Protein AF-A0A1U8P1C9-F1 (afdb_monomer_lite)

Organism: Gossypium hirsutum (NCBI:txid3635)

pLDDT: mean 81.73, std 9.12, range [46.0, 90.75]

Sequence (86 aa):
MFRHPFHYKKQKDLFVAAEGMYTGQFVYCGKKATLTVGNVLPLRSIPEGAVVCNVEHHVADRGVFAWASGDYAIVISHNPDNDTIS

Foldseek 3Di:
DPQDPPDRDDDDDDDQAFPPDDPPDDEAEECPDDPDHRHHHQLVNPDFQDKDAQDDPDPPPRRDPRRDDPRIDTQHDDDPPPSDGD

Radius of gyration: 13.81 Å; chains: 1; bounding box: 29×29×39 Å

Structure (mmCIF, N/CA/C/O backbone):
data_AF-A0A1U8P1C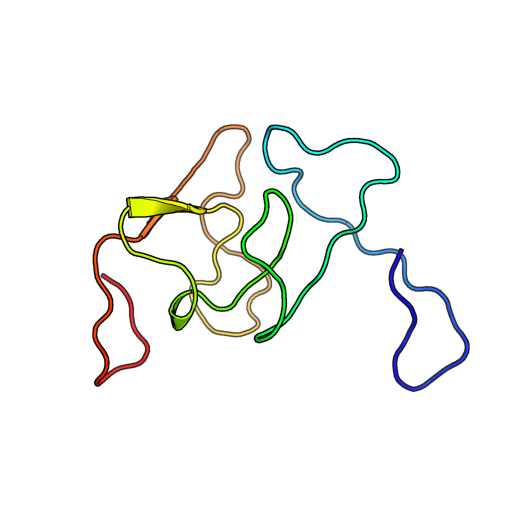9-F1
#
_entry.id   AF-A0A1U8P1C9-F1
#
loop_
_atom_site.group_PDB
_atom_site.id
_atom_site.type_symbol
_atom_site.label_atom_id
_atom_site.label_alt_id
_atom_site.label_comp_id
_atom_site.label_asym_id
_atom_site.label_entity_id
_atom_site.label_seq_id
_atom_site.pdbx_PDB_ins_code
_atom_site.Cartn_x
_atom_site.Cartn_y
_atom_site.Cartn_z
_atom_site.occupancy
_atom_site.B_iso_or_equiv
_atom_site.auth_seq_id
_atom_site.auth_comp_id
_atom_site.auth_asym_id
_atom_site.auth_atom_id
_atom_site.pdbx_PDB_model_num
ATOM 1 N N . MET A 1 1 ? -6.372 1.366 14.309 1.00 63.41 1 MET A N 1
ATOM 2 C CA . MET A 1 1 ? -5.824 1.115 15.666 1.00 63.41 1 MET A CA 1
ATOM 3 C C . MET A 1 1 ? -5.450 -0.352 15.733 1.00 63.41 1 MET A C 1
ATOM 5 O O . MET A 1 1 ? -6.324 -1.180 15.506 1.00 63.41 1 MET A O 1
ATOM 9 N N . PHE A 1 2 ? -4.183 -0.669 15.982 1.00 79.88 2 PHE A N 1
ATOM 10 C CA . PHE A 1 2 ? -3.696 -2.049 15.964 1.00 79.88 2 PHE A CA 1
ATOM 11 C C . PHE A 1 2 ? -3.709 -2.640 17.375 1.00 79.88 2 PHE A C 1
ATOM 13 O O . PHE A 1 2 ? -3.591 -1.919 18.369 1.00 79.88 2 PHE A O 1
ATOM 20 N N . ARG A 1 3 ? -3.906 -3.955 17.491 1.00 80.44 3 ARG A N 1
ATOM 21 C CA . ARG A 1 3 ? -3.793 -4.661 18.774 1.00 80.44 3 ARG A CA 1
ATOM 22 C C . ARG A 1 3 ? -2.358 -5.145 18.927 1.00 80.44 3 ARG A C 1
ATOM 24 O O . ARG A 1 3 ? -1.839 -5.774 18.011 1.00 80.44 3 ARG A O 1
ATOM 31 N N . HIS A 1 4 ? -1.726 -4.842 20.058 1.00 83.38 4 HIS A N 1
ATOM 32 C CA . HIS A 1 4 ? -0.361 -5.288 20.306 1.00 83.38 4 HIS A CA 1
ATOM 33 C C . HIS A 1 4 ? -0.331 -6.830 20.375 1.00 83.38 4 HIS A C 1
ATOM 35 O O . HIS A 1 4 ? -1.188 -7.414 21.041 1.00 83.38 4 HIS A O 1
ATOM 41 N N . PRO A 1 5 ? 0.614 -7.506 19.696 1.00 82.75 5 PRO A N 1
ATOM 42 C CA . PRO A 1 5 ? 0.600 -8.966 19.559 1.00 82.75 5 PRO A CA 1
ATOM 43 C C . PRO A 1 5 ? 0.868 -9.707 20.876 1.00 82.75 5 PRO A C 1
ATOM 45 O O . PRO A 1 5 ? 0.251 -10.733 21.134 1.00 82.75 5 PRO A O 1
ATOM 48 N N . PHE A 1 6 ? 1.752 -9.174 21.725 1.00 84.19 6 PHE A N 1
ATOM 49 C CA . PHE A 1 6 ? 2.217 -9.859 22.945 1.00 84.19 6 PHE A CA 1
ATOM 50 C C . PHE A 1 6 ? 1.642 -9.306 24.256 1.00 84.19 6 PHE A C 1
ATOM 52 O O . PHE A 1 6 ? 1.839 -9.885 25.319 1.00 84.19 6 PHE A O 1
ATOM 59 N N . HIS A 1 7 ? 0.935 -8.175 24.208 1.00 84.44 7 HIS A N 1
ATOM 60 C CA . HIS A 1 7 ? 0.451 -7.481 25.402 1.00 84.44 7 HIS A CA 1
ATOM 61 C C . HIS A 1 7 ? -0.967 -6.982 25.159 1.00 84.44 7 HIS A C 1
ATOM 63 O O . HIS A 1 7 ? -1.302 -6.587 24.044 1.00 84.44 7 HIS A O 1
ATOM 69 N N . TYR A 1 8 ? -1.797 -6.936 26.203 1.00 84.69 8 TYR A N 1
ATOM 70 C CA . TYR A 1 8 ? -3.142 -6.365 26.117 1.00 84.69 8 TYR A CA 1
ATOM 71 C C . TYR A 1 8 ? -3.075 -4.828 26.083 1.00 84.69 8 TYR A C 1
ATOM 73 O O . TYR A 1 8 ? -3.407 -4.132 27.039 1.00 84.69 8 TYR A O 1
ATOM 81 N N . LYS A 1 9 ? -2.583 -4.291 24.963 1.00 85.62 9 LYS A N 1
ATOM 82 C CA . LYS A 1 9 ? -2.455 -2.859 24.689 1.00 85.62 9 LYS A CA 1
ATOM 83 C C . LYS A 1 9 ? -2.947 -2.570 23.276 1.00 85.62 9 LYS A C 1
ATOM 85 O O . LYS A 1 9 ? -2.760 -3.364 22.354 1.00 85.62 9 LYS A O 1
ATOM 90 N N . LYS A 1 10 ? -3.580 -1.413 23.096 1.00 83.81 10 LYS A N 1
ATOM 91 C CA . LYS A 1 10 ? -3.909 -0.894 21.767 1.00 83.81 10 LYS A CA 1
ATOM 92 C C . LYS A 1 10 ? -2.765 0.009 21.298 1.00 83.81 10 LYS A C 1
ATOM 94 O O . LYS A 1 10 ? -2.390 0.933 22.018 1.00 83.81 10 LYS A O 1
ATOM 99 N N . GLN A 1 11 ? -2.222 -0.261 20.118 1.00 85.31 11 GLN A N 1
ATOM 100 C CA . GLN A 1 11 ? -1.162 0.519 19.489 1.00 85.31 11 GLN A CA 1
ATOM 101 C C . GLN A 1 11 ? -1.766 1.514 18.493 1.00 85.31 11 GLN A C 1
ATOM 103 O O . GLN A 1 11 ? -2.648 1.181 17.689 1.00 85.31 11 GLN A O 1
ATOM 108 N N . LYS A 1 12 ? -1.331 2.769 18.607 1.00 82.75 12 LYS A N 1
ATOM 109 C CA . LYS A 1 12 ? -1.635 3.829 17.651 1.00 82.75 12 LYS A CA 1
ATOM 110 C C . LYS A 1 12 ? -0.364 4.069 16.852 1.00 82.75 12 LYS A C 1
ATOM 112 O O . LYS A 1 12 ? 0.633 4.469 17.436 1.00 82.75 12 LYS A O 1
ATOM 117 N N . ASP A 1 13 ? -0.447 3.822 15.557 1.00 82.69 13 ASP A N 1
ATOM 118 C CA . ASP A 1 13 ? 0.629 4.047 14.603 1.00 82.69 13 ASP A CA 1
ATOM 119 C C . ASP A 1 13 ? 0.160 5.102 13.601 1.00 82.69 13 ASP A C 1
ATOM 121 O O . ASP A 1 13 ? -1.031 5.165 13.272 1.00 82.69 13 ASP A O 1
ATOM 125 N N . LEU A 1 14 ? 1.089 5.948 13.166 1.00 82.00 14 LEU A N 1
ATOM 126 C CA . LEU A 1 14 ? 0.851 6.960 12.144 1.00 82.00 14 LEU A CA 1
ATOM 127 C C . LEU A 1 14 ? 1.254 6.371 10.793 1.00 82.00 14 LEU A C 1
ATOM 129 O O . LEU A 1 14 ? 2.371 5.885 10.646 1.00 82.00 14 LEU A O 1
ATOM 133 N N . PHE A 1 15 ? 0.337 6.419 9.833 1.00 81.12 15 PHE A N 1
ATOM 134 C CA . PHE A 1 15 ? 0.555 5.973 8.461 1.00 81.12 15 PHE A CA 1
ATOM 135 C C . PHE A 1 15 ? 0.321 7.133 7.502 1.00 81.12 15 PHE A C 1
ATOM 137 O O . PHE A 1 15 ? -0.477 8.030 7.784 1.00 81.12 15 PHE A O 1
ATOM 144 N N . VAL A 1 16 ? 0.996 7.079 6.357 1.00 82.62 16 VAL A N 1
ATOM 145 C CA . VAL A 1 16 ? 0.677 7.923 5.205 1.00 82.62 16 VAL A CA 1
ATOM 146 C C . VAL A 1 16 ? -0.696 7.505 4.694 1.00 82.62 16 VAL A C 1
ATOM 148 O O . VAL A 1 16 ? -0.961 6.316 4.517 1.00 82.62 16 VAL A O 1
ATOM 151 N N . ALA A 1 17 ? -1.589 8.472 4.503 1.00 82.44 17 ALA A N 1
ATOM 152 C CA . ALA A 1 17 ? -2.904 8.193 3.953 1.00 82.44 17 ALA A CA 1
ATOM 153 C C . ALA A 1 17 ? -2.783 7.993 2.439 1.00 82.44 17 ALA A C 1
ATOM 155 O O . ALA A 1 17 ? -2.365 8.904 1.728 1.00 82.44 17 ALA A O 1
ATOM 156 N N . ALA A 1 18 ? -3.168 6.812 1.960 1.00 83.50 18 ALA A N 1
ATOM 157 C CA . ALA A 1 18 ? -3.401 6.599 0.541 1.00 83.50 18 ALA A CA 1
ATOM 158 C C . ALA A 1 18 ? -4.669 7.352 0.111 1.00 83.50 18 ALA A C 1
ATOM 160 O O . ALA A 1 18 ? -5.621 7.492 0.892 1.00 83.50 18 ALA A O 1
ATOM 161 N N . GLU A 1 19 ? -4.701 7.819 -1.134 1.00 82.06 19 GLU A N 1
ATOM 162 C CA . GLU A 1 19 ? -5.892 8.468 -1.678 1.00 82.06 19 GLU A CA 1
ATOM 163 C C . GLU A 1 19 ? -7.104 7.530 -1.615 1.00 82.06 19 GLU A C 1
ATOM 165 O O . GLU A 1 19 ? -7.017 6.352 -1.951 1.00 82.06 19 GLU A O 1
ATOM 170 N N . GLY A 1 20 ? -8.244 8.047 -1.147 1.00 83.12 20 GLY A N 1
ATOM 171 C CA . GLY A 1 20 ? -9.470 7.264 -0.962 1.00 83.12 20 GLY A CA 1
ATOM 172 C C . GLY A 1 20 ? -9.617 6.588 0.407 1.00 83.12 20 GLY A C 1
ATOM 173 O O . GLY A 1 20 ? -10.656 5.975 0.659 1.00 83.12 20 GLY A O 1
ATOM 174 N N . MET A 1 21 ? -8.640 6.721 1.314 1.00 88.38 21 MET A N 1
ATOM 175 C CA . MET A 1 21 ? -8.811 6.277 2.700 1.00 88.38 21 MET A CA 1
ATOM 176 C C . MET A 1 21 ? -9.809 7.152 3.470 1.00 88.38 21 MET A C 1
ATOM 178 O O . MET A 1 21 ? -9.822 8.375 3.331 1.00 88.38 21 MET A O 1
ATOM 182 N N . TYR A 1 22 ? -10.611 6.532 4.339 1.00 87.56 22 TYR A N 1
ATOM 183 C CA . TYR A 1 22 ? -11.601 7.231 5.168 1.00 87.56 22 TYR A CA 1
ATOM 184 C C . TYR A 1 22 ? -11.487 6.878 6.656 1.00 87.56 22 TYR A C 1
ATOM 186 O O . TYR A 1 22 ? -10.926 5.856 7.063 1.00 87.56 22 TYR A O 1
ATOM 194 N N . THR A 1 23 ? -12.023 7.746 7.513 1.00 85.75 23 THR A N 1
ATOM 195 C CA . THR A 1 23 ? -11.982 7.554 8.966 1.00 85.75 23 THR A CA 1
ATOM 196 C C . THR A 1 23 ? -12.809 6.337 9.387 1.00 85.75 23 THR A C 1
ATOM 198 O O . THR A 1 23 ? -13.962 6.172 9.006 1.00 85.75 23 THR A O 1
ATOM 201 N N . GLY A 1 24 ? -12.210 5.458 10.196 1.00 85.25 24 GLY A N 1
ATOM 202 C CA . GLY A 1 24 ? -12.848 4.209 10.629 1.00 85.25 24 GLY A CA 1
ATOM 203 C C . GLY A 1 24 ? -12.693 3.039 9.653 1.00 85.25 24 GLY A C 1
ATOM 204 O O . GLY A 1 24 ? -13.132 1.937 9.978 1.00 85.25 24 GLY A O 1
ATOM 205 N N . GLN A 1 25 ? -12.033 3.233 8.506 1.00 86.88 25 GLN A N 1
ATOM 206 C CA . GLN A 1 25 ? -11.659 2.138 7.616 1.00 86.88 25 GLN A CA 1
ATOM 207 C C . GLN A 1 25 ? -10.741 1.131 8.329 1.00 86.88 25 GLN A C 1
ATOM 209 O O . GLN A 1 25 ? -9.809 1.503 9.052 1.00 86.88 25 GLN A O 1
ATOM 214 N N . PHE A 1 26 ? -10.992 -0.161 8.112 1.00 86.81 26 PHE A N 1
ATOM 215 C CA . PHE A 1 26 ? -10.110 -1.222 8.586 1.00 86.81 26 PHE A CA 1
ATOM 216 C C . PHE A 1 26 ? -8.933 -1.387 7.627 1.00 86.81 26 PHE A C 1
ATOM 218 O O . PHE A 1 26 ? -9.119 -1.739 6.467 1.00 86.81 26 PHE A O 1
ATOM 225 N N . VAL A 1 27 ? -7.730 -1.146 8.144 1.00 88.19 27 VAL A N 1
ATOM 226 C CA . VAL A 1 27 ? -6.469 -1.361 7.431 1.00 88.19 27 VAL A CA 1
ATOM 227 C C . VAL A 1 27 ? -5.863 -2.682 7.880 1.00 88.19 27 VAL A C 1
ATOM 229 O O . VAL A 1 27 ? -5.679 -2.914 9.080 1.00 88.19 27 VAL A O 1
ATOM 232 N N . TYR A 1 28 ? -5.539 -3.534 6.915 1.00 88.88 28 TYR A N 1
ATOM 233 C CA . TYR A 1 28 ? -4.892 -4.820 7.138 1.00 88.88 28 TYR A CA 1
ATOM 234 C C . TYR A 1 28 ? -3.450 -4.775 6.639 1.00 88.88 28 TYR A C 1
ATOM 236 O O . TYR A 1 28 ? -3.185 -4.374 5.508 1.00 88.88 28 TYR A O 1
ATOM 244 N N . CYS A 1 29 ? -2.524 -5.230 7.483 1.00 86.94 29 CYS A N 1
ATOM 245 C CA . CYS A 1 29 ? -1.102 -5.298 7.166 1.00 86.94 29 CYS A CA 1
ATOM 246 C C . CYS A 1 29 ? -0.635 -6.754 7.217 1.00 86.94 29 CYS A C 1
ATOM 248 O O . CYS A 1 29 ? -0.782 -7.417 8.248 1.00 86.94 29 CYS A O 1
ATOM 250 N N . GLY A 1 30 ? -0.060 -7.255 6.125 1.00 86.75 30 GLY A N 1
ATOM 251 C CA . GLY A 1 30 ? 0.591 -8.563 6.085 1.00 86.75 30 GLY A CA 1
ATOM 252 C C . GLY A 1 30 ? 0.378 -9.335 4.785 1.00 86.75 30 GLY A C 1
ATOM 253 O O . GLY A 1 30 ? -0.418 -8.971 3.929 1.00 86.75 30 GLY A O 1
ATOM 254 N N . LYS A 1 31 ? 1.068 -10.476 4.660 1.00 84.56 31 LYS A N 1
ATOM 255 C CA . LYS A 1 31 ? 1.073 -11.311 3.441 1.00 84.56 31 LYS A CA 1
ATOM 256 C C . LYS A 1 31 ? -0.307 -11.848 3.028 1.00 84.56 31 LYS A C 1
ATOM 258 O O . LYS A 1 31 ? -0.509 -12.161 1.865 1.00 84.56 31 LYS A O 1
ATOM 263 N N . LYS A 1 32 ? -1.233 -12.002 3.979 1.00 87.38 32 LYS A N 1
ATOM 264 C CA . LYS A 1 32 ? -2.599 -12.504 3.739 1.00 87.38 32 LYS A CA 1
ATOM 265 C C . LYS A 1 32 ? -3.650 -11.390 3.691 1.00 87.38 32 LYS A C 1
ATOM 267 O O . LYS A 1 32 ? -4.839 -11.695 3.697 1.00 87.38 32 LYS A O 1
ATOM 272 N N . ALA A 1 33 ? -3.236 -10.123 3.728 1.00 88.75 33 ALA A N 1
ATOM 273 C CA . ALA A 1 33 ? -4.175 -9.022 3.574 1.00 88.75 33 ALA A CA 1
ATOM 274 C C . ALA A 1 33 ? -4.764 -9.042 2.157 1.00 88.75 33 ALA A C 1
ATOM 276 O O . ALA A 1 33 ? -4.129 -9.502 1.209 1.00 88.75 33 ALA A O 1
ATOM 277 N N . THR A 1 34 ? -5.998 -8.572 2.020 1.00 88.81 34 THR A N 1
ATOM 278 C CA . THR A 1 34 ? -6.641 -8.411 0.716 1.00 88.81 34 THR A CA 1
ATOM 279 C C . THR A 1 34 ? -6.064 -7.196 0.001 1.00 88.81 34 THR A C 1
ATOM 2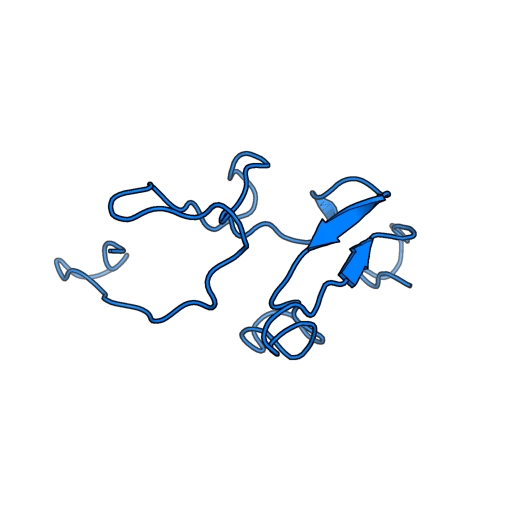81 O O . THR A 1 34 ? -5.759 -6.192 0.646 1.00 88.81 34 THR A O 1
ATOM 284 N N . LEU A 1 35 ? -5.946 -7.260 -1.325 1.00 86.69 35 LEU A N 1
ATOM 285 C CA . LEU A 1 35 ? -5.506 -6.129 -2.140 1.00 86.69 35 LEU A CA 1
ATOM 286 C C . LEU A 1 35 ? -6.619 -5.066 -2.196 1.00 86.69 35 LEU A C 1
ATOM 288 O O . LEU A 1 35 ? -7.494 -5.110 -3.056 1.00 86.69 35 LEU A O 1
ATOM 292 N N . THR A 1 36 ? -6.616 -4.138 -1.243 1.00 88.25 36 THR A N 1
ATOM 293 C CA . THR A 1 36 ? -7.551 -3.006 -1.177 1.00 88.25 36 THR A CA 1
ATOM 294 C C . THR A 1 36 ? -6.800 -1.732 -0.813 1.00 88.25 36 THR A C 1
ATOM 296 O O . THR A 1 36 ? -5.789 -1.790 -0.114 1.00 88.25 36 THR A O 1
ATOM 299 N N . VAL A 1 37 ? -7.314 -0.578 -1.242 1.00 86.81 37 VAL A N 1
ATOM 300 C CA . VAL A 1 37 ? -6.719 0.736 -0.952 1.00 86.81 37 VAL A CA 1
ATOM 301 C C . VAL A 1 37 ? -6.498 0.916 0.554 1.00 86.81 37 VAL A C 1
ATOM 303 O O . VAL A 1 37 ? -7.412 0.701 1.352 1.00 86.81 37 VAL A O 1
ATOM 306 N N . GLY A 1 38 ? -5.275 1.295 0.931 1.00 87.06 38 GLY A N 1
ATOM 307 C CA . GLY A 1 38 ? -4.851 1.496 2.318 1.00 87.06 38 GLY A CA 1
ATOM 308 C C . GLY A 1 38 ? -4.287 0.255 3.018 1.00 87.06 38 GLY A C 1
ATOM 309 O O . GLY A 1 38 ? -3.679 0.408 4.074 1.00 87.06 38 GLY A O 1
ATOM 310 N N . ASN A 1 39 ? -4.436 -0.955 2.462 1.00 90.75 39 ASN A N 1
ATOM 311 C CA . ASN A 1 39 ? -3.801 -2.150 3.026 1.00 90.75 39 ASN A CA 1
ATOM 312 C C . ASN A 1 39 ? -2.307 -2.208 2.700 1.00 90.75 39 ASN A C 1
ATOM 314 O O . ASN A 1 39 ? 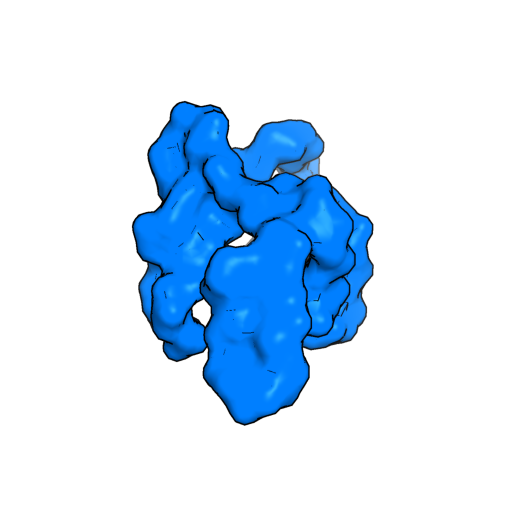-1.866 -1.771 1.640 1.00 90.75 39 ASN A O 1
ATOM 318 N N . VAL A 1 40 ? -1.539 -2.826 3.598 1.00 89.06 40 VAL A N 1
ATOM 319 C CA . VAL A 1 40 ? -0.089 -2.992 3.452 1.00 89.06 40 VAL A CA 1
ATOM 320 C C . VAL A 1 40 ? 0.217 -4.451 3.138 1.00 89.06 40 VAL A C 1
ATOM 322 O O . VAL A 1 40 ? 0.019 -5.339 3.975 1.00 89.06 40 VAL A O 1
ATOM 325 N N . LEU A 1 41 ? 0.705 -4.700 1.926 1.00 90.38 41 LEU A N 1
ATOM 326 C CA . LEU A 1 41 ? 1.072 -6.022 1.426 1.00 90.38 41 LEU A CA 1
ATOM 327 C C . LEU A 1 41 ? 2.545 -6.032 1.007 1.00 90.38 41 LEU A C 1
ATOM 329 O O . LEU A 1 41 ? 3.068 -4.999 0.594 1.00 90.38 41 LEU A O 1
ATOM 333 N N . PRO A 1 42 ? 3.224 -7.191 1.070 1.00 88.50 42 PRO A N 1
ATOM 334 C CA . PRO A 1 42 ? 4.529 -7.325 0.442 1.00 88.50 42 PRO A CA 1
ATOM 335 C C . PRO A 1 42 ? 4.382 -7.183 -1.076 1.00 88.50 42 PRO A C 1
ATOM 337 O O . PRO A 1 42 ? 3.473 -7.769 -1.665 1.00 88.50 42 PRO A O 1
ATOM 340 N N . LEU A 1 43 ? 5.308 -6.459 -1.703 1.00 85.56 43 LEU A N 1
ATOM 341 C CA . LEU A 1 43 ? 5.238 -6.118 -3.125 1.00 85.56 43 LEU A CA 1
ATOM 342 C C . LEU A 1 43 ? 5.128 -7.348 -4.042 1.00 85.56 43 LEU A C 1
ATOM 344 O O . LEU A 1 43 ? 4.325 -7.334 -4.956 1.00 85.56 43 LEU A O 1
ATOM 348 N N . ARG A 1 44 ? 5.780 -8.472 -3.709 1.00 83.88 44 ARG A N 1
ATOM 349 C CA . ARG A 1 44 ? 5.630 -9.760 -4.428 1.00 83.88 44 ARG A CA 1
ATOM 350 C C . ARG A 1 44 ? 4.196 -10.304 -4.539 1.00 83.88 44 ARG A C 1
ATOM 352 O O . ARG A 1 44 ? 3.967 -11.311 -5.196 1.00 83.88 44 ARG A O 1
ATOM 359 N N . SER A 1 45 ? 3.267 -9.786 -3.739 1.00 86.25 45 SER A N 1
ATOM 360 C CA . SER A 1 45 ? 1.860 -10.208 -3.707 1.00 86.25 45 SER A CA 1
ATOM 361 C C . SER A 1 45 ? 0.932 -9.162 -4.323 1.00 86.25 45 SER A C 1
ATOM 363 O O . SER A 1 45 ? -0.281 -9.362 -4.339 1.00 86.25 45 SER A O 1
ATOM 365 N N . ILE A 1 46 ? 1.492 -8.054 -4.801 1.00 88.50 46 ILE A N 1
ATOM 366 C CA . ILE A 1 46 ? 0.797 -6.990 -5.511 1.00 88.50 46 ILE A CA 1
ATOM 367 C C . ILE A 1 46 ? 1.009 -7.253 -7.009 1.00 88.50 46 ILE A C 1
ATOM 369 O O . ILE A 1 46 ? 2.126 -7.569 -7.385 1.00 88.50 46 ILE A O 1
ATOM 373 N N . PRO A 1 47 ? -0.021 -7.190 -7.868 1.00 88.81 47 PRO A N 1
ATOM 374 C CA . PRO A 1 47 ? 0.146 -7.437 -9.301 1.00 88.81 47 PRO A CA 1
ATOM 375 C C . PRO A 1 47 ? 0.914 -6.308 -10.003 1.00 88.81 47 PRO A C 1
ATOM 377 O O . PRO A 1 47 ? 0.888 -5.157 -9.555 1.00 88.81 47 PRO A O 1
ATOM 380 N N . GLU A 1 48 ? 1.553 -6.617 -11.133 1.00 88.25 48 GLU A N 1
ATOM 381 C CA . GLU A 1 48 ? 2.145 -5.601 -12.005 1.00 88.25 48 GLU A CA 1
ATOM 382 C C . GLU A 1 48 ? 1.080 -4.597 -12.487 1.00 88.25 48 GLU A C 1
ATOM 384 O O . GLU A 1 48 ? -0.090 -4.931 -12.689 1.00 88.25 48 GLU A O 1
ATOM 389 N N . GLY A 1 49 ? 1.477 -3.338 -12.651 1.00 86.81 49 GLY A N 1
ATOM 390 C CA . GLY A 1 49 ? 0.599 -2.219 -12.990 1.00 86.81 49 GLY A CA 1
ATOM 391 C C . GLY A 1 49 ? -0.181 -1.640 -11.806 1.00 86.81 49 GLY A C 1
ATOM 392 O O . GLY A 1 49 ? -0.857 -0.625 -11.969 1.00 86.81 49 GLY A O 1
ATOM 393 N N . ALA A 1 50 ? -0.091 -2.233 -10.611 1.00 87.75 50 ALA A N 1
ATOM 394 C CA . ALA A 1 50 ? -0.712 -1.667 -9.421 1.00 87.75 50 ALA A CA 1
ATOM 395 C C . ALA A 1 50 ? 0.027 -0.412 -8.935 1.00 87.75 50 ALA A C 1
ATOM 397 O O . ALA A 1 50 ? 1.259 -0.347 -8.934 1.00 87.75 50 ALA A O 1
ATOM 398 N N . VAL A 1 51 ? -0.756 0.558 -8.465 1.00 88.56 51 VAL A N 1
ATOM 399 C CA . VAL A 1 51 ? -0.268 1.790 -7.844 1.00 88.56 51 VAL A CA 1
ATOM 400 C C . VAL A 1 51 ? -0.078 1.557 -6.347 1.00 88.56 51 VAL A C 1
ATOM 402 O O . VAL A 1 51 ? -0.988 1.079 -5.666 1.00 88.56 51 VAL A O 1
ATOM 405 N N . VAL A 1 52 ? 1.102 1.893 -5.835 1.00 88.69 52 VAL A N 1
ATOM 406 C CA . VAL A 1 52 ? 1.500 1.701 -4.436 1.00 88.69 52 VAL A CA 1
ATOM 407 C C . VAL A 1 52 ? 2.091 2.989 -3.856 1.00 88.69 52 VAL A C 1
ATOM 409 O O . VAL A 1 52 ? 2.603 3.839 -4.583 1.00 88.69 52 VAL A O 1
ATOM 412 N N . CYS A 1 53 ? 2.030 3.134 -2.533 1.00 88.12 53 CYS A N 1
ATOM 413 C CA . CYS A 1 53 ? 2.578 4.269 -1.787 1.00 88.12 53 CYS A CA 1
ATOM 414 C C . CYS A 1 53 ? 3.375 3.780 -0.572 1.00 88.12 53 CYS A C 1
ATOM 416 O O . CYS A 1 53 ? 3.143 2.665 -0.095 1.00 88.12 53 CYS A O 1
ATOM 418 N N . ASN A 1 54 ? 4.264 4.624 -0.040 1.00 84.50 54 ASN A N 1
ATOM 419 C CA . ASN A 1 54 ? 5.083 4.326 1.141 1.00 84.50 54 ASN A CA 1
ATOM 420 C C . ASN A 1 54 ? 5.867 3.000 1.015 1.00 84.50 54 ASN A C 1
ATOM 422 O O . ASN A 1 54 ? 5.797 2.129 1.885 1.00 84.50 54 ASN A O 1
ATOM 426 N N . VAL A 1 55 ? 6.567 2.833 -0.110 1.00 84.69 55 VAL A N 1
ATOM 427 C CA . VAL A 1 55 ? 7.273 1.597 -0.475 1.00 84.69 55 VAL A CA 1
ATOM 428 C C . VAL A 1 55 ? 8.611 1.500 0.258 1.00 84.69 55 VAL A C 1
ATOM 430 O O . VAL A 1 55 ? 9.352 2.479 0.352 1.00 84.69 55 VAL A O 1
ATOM 433 N N . GLU A 1 56 ? 8.922 0.308 0.763 1.00 85.19 56 GLU A N 1
ATOM 434 C CA . GLU A 1 56 ? 10.191 -0.012 1.423 1.00 85.19 56 GLU A CA 1
ATOM 435 C C . GLU A 1 56 ? 11.305 -0.263 0.384 1.00 85.19 56 GLU A C 1
ATOM 437 O O . GLU A 1 56 ? 11.099 -1.033 -0.555 1.00 85.19 56 GLU A O 1
ATOM 442 N N . HIS A 1 57 ? 12.481 0.360 0.532 1.00 77.75 57 HIS A N 1
ATOM 443 C CA . HIS A 1 57 ? 13.679 0.042 -0.269 1.00 77.75 57 HIS A CA 1
ATOM 444 C C . HIS A 1 57 ? 14.336 -1.253 0.224 1.00 77.75 57 HIS A C 1
ATOM 446 O O . HIS A 1 57 ? 14.776 -2.082 -0.569 1.00 77.75 57 HIS A O 1
ATOM 452 N N . HIS A 1 58 ? 14.377 -1.440 1.543 1.00 79.88 58 HIS A N 1
ATOM 453 C CA . HIS A 1 58 ? 14.745 -2.694 2.188 1.00 79.88 58 HIS A CA 1
ATOM 454 C C . HIS A 1 58 ? 13.633 -3.128 3.132 1.00 79.88 58 HIS A C 1
ATOM 456 O O . HIS A 1 58 ? 13.050 -2.308 3.835 1.00 79.88 58 HIS A O 1
ATOM 462 N N . VAL A 1 59 ? 13.392 -4.437 3.204 1.00 77.69 59 VAL A N 1
ATOM 463 C CA . VAL A 1 59 ? 12.391 -5.003 4.113 1.00 77.69 59 VAL A CA 1
ATOM 464 C C . VAL A 1 59 ? 12.597 -4.462 5.533 1.00 77.69 59 VAL A C 1
ATOM 466 O O . VAL A 1 59 ? 13.685 -4.600 6.096 1.00 77.69 59 VAL A O 1
ATOM 469 N N . ALA A 1 60 ? 11.529 -3.909 6.110 1.00 78.25 60 ALA A N 1
ATOM 470 C CA . ALA A 1 60 ? 11.467 -3.309 7.445 1.00 78.25 60 ALA A CA 1
ATOM 471 C C . ALA A 1 60 ? 12.093 -1.908 7.614 1.00 78.25 60 ALA A C 1
ATOM 473 O O . ALA A 1 60 ? 12.270 -1.463 8.755 1.00 78.25 60 ALA A O 1
ATOM 474 N N . ASP A 1 61 ? 12.360 -1.179 6.529 1.00 79.31 61 ASP A N 1
ATOM 475 C CA . ASP A 1 61 ? 12.748 0.239 6.596 1.00 79.31 61 ASP A CA 1
ATOM 476 C C . ASP A 1 61 ? 11.570 1.208 6.851 1.00 79.31 61 ASP A C 1
ATOM 478 O O . ASP A 1 61 ? 11.798 2.396 7.080 1.00 79.31 61 ASP A O 1
ATOM 482 N N . ARG A 1 62 ? 10.329 0.694 6.926 1.00 78.19 62 ARG A N 1
ATOM 483 C CA . ARG A 1 62 ? 9.082 1.425 7.233 1.00 78.19 62 ARG A CA 1
ATOM 484 C C . ARG A 1 62 ? 8.626 2.423 6.163 1.00 78.19 62 ARG A C 1
ATOM 486 O O . ARG A 1 62 ? 7.716 3.214 6.432 1.00 78.19 62 ARG A O 1
ATOM 493 N N . GLY A 1 63 ? 9.173 2.328 4.956 1.00 75.56 63 GLY A N 1
ATOM 494 C CA . GLY A 1 63 ? 8.788 3.144 3.812 1.00 75.56 63 GLY A CA 1
ATOM 495 C C . GLY A 1 63 ? 9.789 4.265 3.565 1.00 75.56 63 GLY A C 1
ATOM 496 O O . GLY A 1 63 ? 10.041 5.102 4.431 1.00 75.56 63 GLY A O 1
ATOM 497 N N . VAL A 1 64 ? 10.350 4.272 2.359 1.00 79.31 64 VAL A N 1
ATOM 498 C CA . VAL A 1 64 ? 11.374 5.229 1.911 1.00 79.31 64 VAL A CA 1
ATOM 499 C C . VAL A 1 64 ? 10.948 5.928 0.617 1.00 79.31 64 VAL A C 1
ATOM 501 O O . VAL A 1 64 ? 11.266 7.100 0.426 1.00 79.31 64 VAL A O 1
ATOM 504 N N . PHE A 1 65 ? 10.184 5.254 -0.248 1.00 80.19 65 PHE A N 1
ATOM 505 C CA . PHE A 1 65 ? 9.696 5.812 -1.513 1.00 80.19 65 PHE A CA 1
ATOM 506 C C . PHE A 1 65 ? 8.204 6.135 -1.488 1.00 80.19 65 PHE A C 1
ATOM 508 O O . PHE A 1 65 ? 7.435 5.531 -0.740 1.00 80.19 65 PHE A O 1
ATOM 515 N N . ALA A 1 66 ? 7.789 7.051 -2.369 1.00 79.75 66 ALA A N 1
ATOM 516 C CA . ALA A 1 66 ? 6.402 7.492 -2.514 1.00 79.75 66 ALA A CA 1
ATOM 517 C C . ALA A 1 66 ? 5.769 7.916 -1.172 1.00 79.75 66 ALA A C 1
ATOM 519 O O . ALA A 1 66 ? 4.685 7.463 -0.801 1.00 79.75 66 ALA A O 1
ATOM 520 N N . TRP A 1 67 ? 6.515 8.729 -0.413 1.00 77.88 67 TRP A N 1
ATOM 521 C CA . TRP A 1 67 ? 6.105 9.268 0.888 1.00 77.88 67 TRP A CA 1
ATOM 522 C C . TRP A 1 67 ? 5.488 10.671 0.770 1.00 77.88 67 TRP A C 1
ATOM 524 O O . TRP A 1 67 ? 4.642 11.047 1.584 1.00 77.88 67 TRP A O 1
ATOM 534 N N . ALA A 1 68 ? 5.889 11.462 -0.231 1.00 76.25 68 ALA A N 1
ATOM 535 C CA . ALA A 1 68 ? 5.357 12.808 -0.397 1.00 76.25 68 ALA A CA 1
ATOM 536 C C . ALA A 1 68 ? 3.878 12.789 -0.821 1.00 76.25 68 ALA A C 1
ATOM 538 O O . ALA A 1 68 ? 3.361 11.810 -1.359 1.00 76.25 68 ALA A O 1
ATOM 539 N N . SER A 1 69 ? 3.173 13.891 -0.561 1.00 72.81 69 SER A N 1
ATOM 540 C CA . SER A 1 69 ? 1.758 14.028 -0.909 1.00 72.81 69 SER A CA 1
ATOM 541 C C . SER A 1 69 ? 1.555 13.930 -2.423 1.00 72.81 69 SER A C 1
ATOM 543 O O . SER A 1 69 ? 2.061 14.780 -3.155 1.00 72.81 69 SER A O 1
ATOM 545 N N . GLY A 1 70 ? 0.787 12.936 -2.869 1.00 75.12 70 GLY A N 1
ATOM 546 C CA . GLY A 1 70 ? 0.507 12.700 -4.288 1.00 75.12 70 GLY A CA 1
ATOM 547 C C . GLY A 1 70 ? 1.578 11.891 -5.023 1.00 75.12 70 GLY A C 1
ATOM 548 O O . GLY A 1 70 ? 1.388 11.593 -6.201 1.00 75.12 70 GLY A O 1
ATOM 549 N N . ASP A 1 71 ? 2.668 11.497 -4.354 1.00 83.44 71 ASP A N 1
ATOM 550 C CA . ASP A 1 71 ? 3.621 10.564 -4.948 1.00 83.44 71 ASP A CA 1
ATOM 551 C C . ASP A 1 71 ? 3.039 9.153 -4.980 1.00 83.44 71 ASP A C 1
ATOM 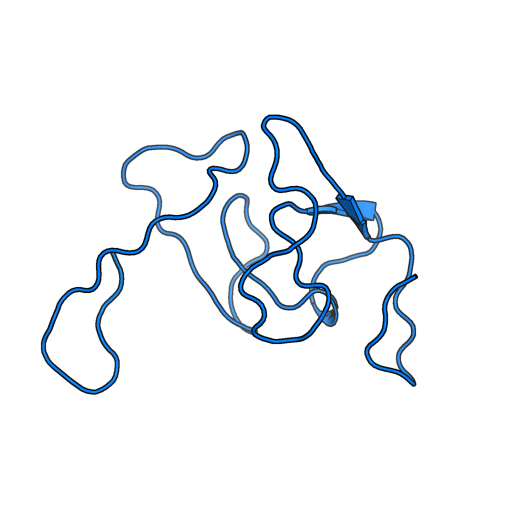553 O O . ASP A 1 71 ? 2.402 8.675 -4.037 1.00 83.44 71 ASP A O 1
ATOM 557 N N . TYR A 1 72 ? 3.338 8.454 -6.065 1.00 84.81 72 TYR A N 1
ATOM 558 C CA . TYR A 1 72 ? 2.987 7.062 -6.244 1.00 84.81 72 TYR A CA 1
ATOM 559 C C . TYR A 1 72 ? 4.122 6.323 -6.942 1.00 84.81 72 TYR A C 1
ATOM 561 O O . TYR A 1 72 ? 4.904 6.903 -7.696 1.00 84.81 72 TYR A O 1
ATOM 569 N N . ALA A 1 73 ? 4.199 5.023 -6.699 1.00 86.25 73 ALA A N 1
ATOM 570 C CA . ALA A 1 73 ? 5.030 4.114 -7.467 1.00 86.25 73 ALA A CA 1
ATOM 571 C C . ALA A 1 73 ? 4.137 3.097 -8.181 1.00 86.25 73 ALA A C 1
ATOM 573 O O . ALA A 1 73 ? 3.034 2.787 -7.727 1.00 86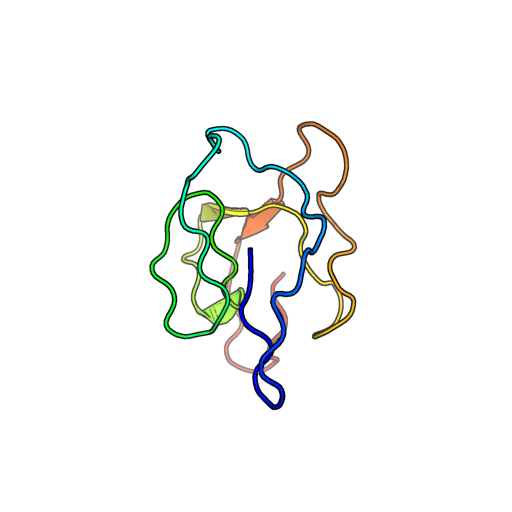.25 73 ALA A O 1
ATOM 574 N N . ILE A 1 74 ? 4.610 2.595 -9.317 1.00 88.31 74 ILE A N 1
ATOM 575 C CA . ILE A 1 74 ? 3.932 1.555 -10.091 1.00 88.31 74 ILE A CA 1
ATOM 576 C C . ILE A 1 74 ? 4.805 0.311 -10.037 1.00 88.31 74 ILE A C 1
ATOM 578 O O . ILE A 1 74 ? 6.010 0.388 -10.268 1.00 88.31 74 ILE A O 1
ATOM 582 N N . VAL A 1 75 ? 4.198 -0.836 -9.745 1.00 87.88 75 VAL A N 1
ATOM 583 C CA . VAL A 1 75 ? 4.890 -2.126 -9.818 1.00 87.88 75 VAL A CA 1
ATOM 584 C C . VAL A 1 75 ? 5.063 -2.497 -11.291 1.00 87.88 75 VAL A C 1
ATOM 586 O O . VAL A 1 75 ? 4.075 -2.767 -11.966 1.00 87.88 75 VAL A O 1
ATOM 589 N N . ILE A 1 76 ? 6.289 -2.482 -11.814 1.00 87.62 76 ILE A N 1
ATOM 590 C CA . ILE A 1 76 ? 6.535 -2.734 -13.244 1.00 87.62 76 ILE A CA 1
ATOM 591 C C . ILE A 1 76 ? 6.700 -4.230 -13.513 1.00 87.62 76 ILE A C 1
ATOM 593 O O . ILE A 1 76 ? 6.033 -4.770 -14.393 1.00 87.62 76 ILE A O 1
ATOM 597 N N . SER A 1 77 ? 7.583 -4.906 -12.775 1.00 84.81 77 SER A N 1
ATOM 598 C CA . SER A 1 77 ? 7.855 -6.328 -12.997 1.00 84.81 77 SER A CA 1
ATOM 599 C C . SER A 1 77 ? 8.389 -7.027 -11.753 1.00 84.81 77 SER A C 1
ATOM 601 O O . SER A 1 77 ? 9.221 -6.475 -11.035 1.00 84.81 77 SER A O 1
ATOM 603 N N . HIS A 1 78 ? 7.959 -8.267 -11.516 1.00 82.69 78 HIS A N 1
ATOM 604 C CA . HIS A 1 78 ? 8.549 -9.110 -10.479 1.00 82.69 78 HIS A CA 1
ATOM 605 C C . HIS A 1 78 ? 9.665 -9.975 -11.051 1.00 82.69 78 HIS A C 1
ATOM 607 O O . HIS A 1 78 ? 9.438 -10.756 -11.975 1.00 82.69 78 HIS A O 1
ATOM 613 N N . ASN A 1 79 ? 10.849 -9.903 -10.443 1.00 78.88 79 ASN A N 1
ATOM 614 C CA . ASN A 1 79 ? 11.871 -10.918 -10.647 1.00 78.88 79 ASN A CA 1
ATOM 615 C C . ASN A 1 79 ? 11.774 -11.976 -9.527 1.00 78.88 79 ASN A C 1
ATOM 617 O O . ASN A 1 79 ? 12.056 -11.653 -8.369 1.00 78.88 79 ASN A O 1
ATOM 621 N N . PRO A 1 80 ? 11.377 -13.227 -9.832 1.00 69.75 80 PRO A N 1
ATOM 622 C CA . PRO A 1 80 ? 11.210 -14.275 -8.825 1.00 69.75 80 PRO A CA 1
ATOM 623 C C . PRO A 1 80 ? 12.529 -14.736 -8.185 1.00 69.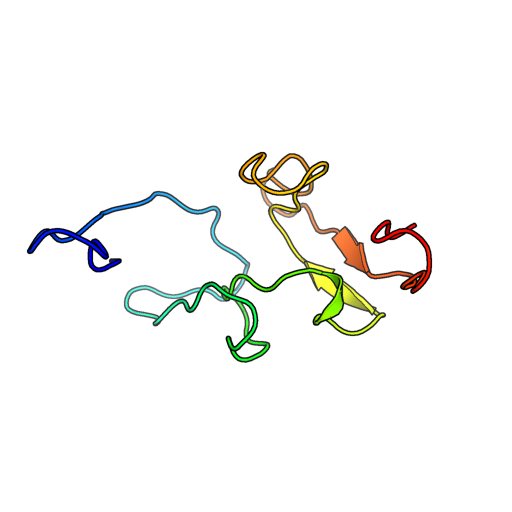75 80 PRO A C 1
ATOM 625 O O . PRO A 1 80 ? 12.482 -15.346 -7.119 1.00 69.75 80 PRO A O 1
ATOM 628 N N . ASP A 1 81 ? 13.681 -14.437 -8.796 1.00 65.56 81 ASP A N 1
ATOM 629 C CA . ASP A 1 81 ? 14.976 -14.980 -8.368 1.00 65.56 81 ASP A CA 1
ATOM 630 C C . ASP A 1 81 ? 15.701 -14.139 -7.307 1.00 65.56 81 ASP A C 1
ATOM 632 O O . ASP A 1 81 ? 16.579 -14.663 -6.624 1.00 65.56 81 ASP A O 1
ATOM 636 N N . ASN A 1 82 ? 15.365 -12.851 -7.144 1.00 55.56 82 ASN A N 1
ATOM 637 C CA . ASN A 1 82 ? 16.185 -11.940 -6.329 1.00 55.56 82 ASN A CA 1
ATOM 638 C C . ASN A 1 82 ? 15.419 -11.110 -5.285 1.00 55.56 82 ASN A C 1
ATOM 640 O O . ASN A 1 82 ? 15.992 -10.178 -4.723 1.00 55.56 82 ASN A O 1
ATOM 644 N N . ASP A 1 83 ? 14.129 -11.388 -5.043 1.00 55.38 83 ASP A N 1
ATOM 645 C CA . ASP A 1 83 ? 13.249 -10.598 -4.149 1.00 55.38 83 ASP A CA 1
ATOM 646 C C . ASP A 1 83 ? 13.279 -9.068 -4.424 1.00 55.38 83 ASP A C 1
ATOM 648 O O . ASP A 1 83 ? 12.780 -8.268 -3.631 1.00 55.38 83 ASP A O 1
ATOM 652 N N . THR A 1 84 ? 13.847 -8.647 -5.562 1.00 48.66 84 THR A N 1
ATOM 653 C CA . THR A 1 84 ? 14.024 -7.253 -5.979 1.00 48.66 84 THR A CA 1
ATOM 654 C C . THR A 1 84 ? 13.138 -6.979 -7.179 1.00 48.66 84 THR A C 1
ATOM 656 O O . THR A 1 84 ? 13.018 -7.791 -8.096 1.00 48.66 84 THR A O 1
ATOM 659 N N . ILE A 1 85 ? 12.509 -5.816 -7.151 1.00 51.38 85 ILE A N 1
ATOM 660 C CA . ILE A 1 85 ? 11.517 -5.370 -8.123 1.00 51.38 85 ILE A CA 1
ATOM 661 C C . ILE A 1 85 ? 12.167 -4.191 -8.828 1.00 51.38 85 ILE A C 1
ATOM 663 O O . ILE A 1 85 ? 12.664 -3.287 -8.154 1.00 51.38 85 ILE A O 1
ATOM 667 N N . SER A 1 86 ? 12.267 -4.270 -10.152 1.00 46.00 86 SER A N 1
ATOM 668 C CA . SER A 1 86 ? 12.781 -3.186 -11.000 1.00 46.00 86 SER A CA 1
ATOM 669 C C . SER A 1 86 ? 11.637 -2.344 -11.535 1.00 46.00 86 SER A C 1
ATOM 671 O O . SER A 1 86 ? 10.561 -2.934 -11.803 1.00 46.00 86 SER A O 1
#

Secondary structure (DSSP, 8-state):
-EEPSSSS-EE----PPPTT--TTPPP-BSTT--S-TT-B--GGGSPTT-EE-SB-SSTTS---BS-STT--EE---B-TTSS-B-

InterPro domains:
  IPR002171 Large ribosomal subunit protein uL2 [PTHR13691] (27-140)
  IPR008991 Translation protein SH3-like domain superfamily [SSF50104] (95-140)
  IPR012340 Nucleic acid-binding, OB-fold [G3DSA:2.40.50.140] (17-83)
  IPR012340 Nucleic acid-binding, OB-fold [SSF50249] (28-94)
  IPR014722 Large ribosomal subunit protein uL2, domain 2 [G3DSA:2.30.30.30] (87-144)
  IPR022666 Large ribosomal subunit protein uL2, RNA-binding domain [PF00181] (26-87)
  IPR022666 Large ribosomal subunit protein uL2, RNA-binding domain [SM01383] (9-87)
  IPR022669 Large ribosomal subunit protein uL2, C-terminal [PF03947] (95-138)